Protein AF-A0A6V7JAG5-F1 (afdb_monomer_lite)

InterPro domains:
  IPR006034 Asparaginase/glutaminase-like [PIRSF001220] (3-41)
  IPR006034 Asparaginase/glutaminase-like [PS51732] (1-37)
  IPR006034 Asparaginase/glutaminase-like [PTHR11707] (1-95)
  IPR027473 L-asparaginase, C-terminal [G3DSA:3.40.50.40] (1-45)
  IPR036152 Asparaginase/glutaminase-like superfamily [SSF53774] (2-48)

Organism: NCBI:txid1563983

Sequence (98 aa):
VTIGYDMTPEAALTKLAYVLSKQNWDIQKKRNMMETNLRGELTTCERVNFQDRQLFLNWLGLSSELELDKLAHILYPAMLIEAVTEKDMEKIELLTSN

Foldseek 3Di:
DADQAQADPVRLVVQLVVLVVDPPDDPVRSNVSSVDDDPPRDDPPPPVPCPVPVVVCVVVVHPDPVVVVVVCVVCLVVQCVVCVVVVVPVSNCVSPVD

Structure (mmCIF, N/CA/C/O backbone):
data_AF-A0A6V7JAG5-F1
#
_entry.id   AF-A0A6V7JAG5-F1
#
loop_
_atom_site.group_PDB
_atom_site.id
_atom_site.type_symbol
_atom_site.label_atom_id
_atom_site.label_alt_id
_atom_site.label_comp_id
_atom_site.label_asym_id
_atom_site.label_entit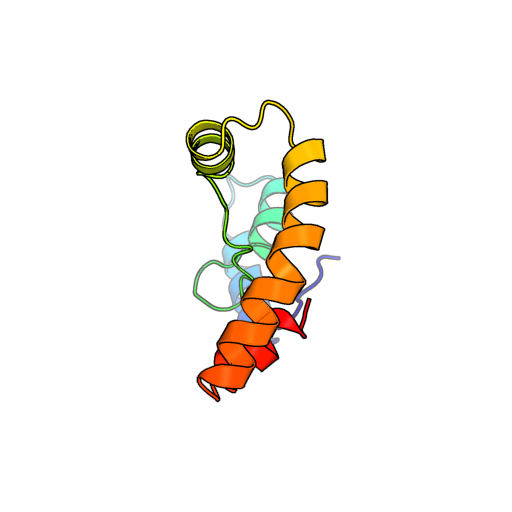y_id
_atom_site.label_seq_id
_atom_site.pdbx_PDB_ins_code
_atom_site.Cartn_x
_atom_site.Cartn_y
_atom_site.Cartn_z
_atom_site.occupancy
_atom_site.B_iso_or_equiv
_atom_site.auth_seq_id
_atom_site.auth_comp_id
_atom_site.auth_asym_id
_atom_site.auth_atom_id
_atom_site.pdbx_PDB_model_num
ATOM 1 N N . VAL A 1 1 ? -18.930 8.219 2.357 1.00 65.00 1 VAL A N 1
ATOM 2 C CA . VAL A 1 1 ? -18.672 7.4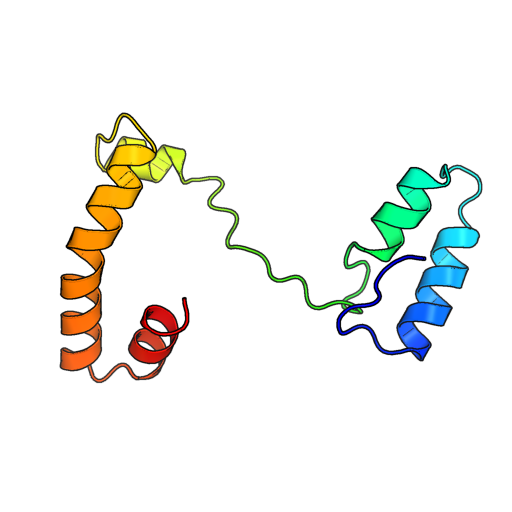26 1.137 1.00 65.00 1 VAL A CA 1
ATOM 3 C C . VAL A 1 1 ? -17.173 7.185 1.079 1.00 65.00 1 VAL A C 1
ATOM 5 O O . VAL A 1 1 ? -16.447 8.136 1.330 1.00 65.00 1 VAL A O 1
ATOM 8 N N . THR A 1 2 ? -16.731 5.944 0.879 1.00 77.62 2 THR A N 1
ATOM 9 C CA . THR A 1 2 ? -15.315 5.555 0.711 1.00 77.62 2 THR A CA 1
ATOM 10 C C . THR A 1 2 ? -15.095 5.154 -0.744 1.00 77.62 2 THR A C 1
ATOM 12 O O . THR A 1 2 ? -15.987 4.549 -1.339 1.00 77.62 2 THR A O 1
ATOM 15 N N . ILE A 1 3 ? -13.949 5.508 -1.323 1.00 79.50 3 ILE A N 1
ATOM 16 C CA . ILE A 1 3 ? -13.636 5.232 -2.732 1.00 79.50 3 ILE A CA 1
ATOM 17 C C . ILE A 1 3 ? -13.176 3.770 -2.858 1.00 79.50 3 ILE A C 1
ATOM 19 O O . ILE A 1 3 ? -12.362 3.314 -2.062 1.00 79.50 3 ILE A O 1
ATOM 23 N N . GLY A 1 4 ? -13.726 3.029 -3.826 1.00 78.75 4 GLY A N 1
ATOM 24 C CA . GLY A 1 4 ? -13.423 1.606 -4.048 1.00 78.75 4 GLY A CA 1
ATOM 25 C C . GLY A 1 4 ? -12.236 1.324 -4.977 1.00 78.75 4 GLY A C 1
ATOM 26 O O . GLY A 1 4 ? -11.808 0.182 -5.050 1.00 78.75 4 GLY A O 1
ATOM 27 N N . TYR A 1 5 ? -11.693 2.342 -5.655 1.00 83.81 5 TYR A N 1
ATOM 28 C CA . TYR A 1 5 ? -10.590 2.226 -6.624 1.00 83.81 5 TYR A CA 1
ATOM 29 C C . TYR A 1 5 ? -10.826 1.121 -7.670 1.00 83.81 5 TYR A C 1
ATOM 31 O O . TYR A 1 5 ? -11.826 1.176 -8.382 1.00 83.81 5 TYR A O 1
ATOM 39 N N . ASP A 1 6 ? -9.915 0.154 -7.772 1.00 89.56 6 ASP A N 1
ATOM 40 C CA . ASP A 1 6 ? -9.939 -0.987 -8.689 1.00 89.56 6 ASP A CA 1
ATOM 41 C C . ASP A 1 6 ? -10.584 -2.246 -8.078 1.00 89.56 6 ASP A C 1
ATOM 43 O O . ASP A 1 6 ? -10.586 -3.312 -8.694 1.00 89.56 6 ASP A O 1
ATOM 47 N N . MET A 1 7 ? -11.165 -2.133 -6.880 1.00 93.19 7 MET A N 1
ATOM 48 C CA . MET A 1 7 ? -11.858 -3.234 -6.218 1.00 93.19 7 MET A CA 1
ATOM 49 C C . MET A 1 7 ? -13.134 -3.611 -6.976 1.00 93.19 7 MET A C 1
ATOM 51 O O . MET A 1 7 ? -13.984 -2.765 -7.266 1.00 93.19 7 MET A O 1
ATOM 55 N N . THR A 1 8 ? -13.316 -4.906 -7.240 1.00 93.50 8 THR A N 1
ATOM 56 C CA . THR A 1 8 ? -14.563 -5.429 -7.816 1.00 93.50 8 THR A CA 1
ATOM 57 C C . THR A 1 8 ? -15.739 -5.229 -6.850 1.00 93.50 8 THR A C 1
ATOM 59 O O . THR A 1 8 ? -15.555 -5.263 -5.627 1.00 93.50 8 THR A O 1
ATOM 62 N N . PRO A 1 9 ? -16.972 -5.023 -7.348 1.00 93.12 9 PRO A N 1
ATOM 63 C CA . PRO A 1 9 ? -18.123 -4.755 -6.486 1.00 93.12 9 PRO A CA 1
ATOM 64 C C . PRO A 1 9 ? -18.439 -5.914 -5.525 1.00 93.12 9 PRO A C 1
ATOM 66 O O . PRO A 1 9 ? -18.829 -5.672 -4.381 1.00 93.12 9 PRO A O 1
ATOM 69 N N . GLU A 1 10 ? -18.222 -7.166 -5.934 1.00 95.06 10 GLU A N 1
ATOM 70 C CA . GLU A 1 10 ? -18.394 -8.355 -5.093 1.00 95.06 10 GLU A CA 1
ATOM 71 C C . GLU A 1 10 ? -17.372 -8.390 -3.951 1.00 95.06 10 GLU A C 1
ATOM 73 O O . GLU A 1 10 ? -17.717 -8.693 -2.799 1.00 95.06 10 GLU A O 1
ATOM 78 N N . ALA A 1 11 ? -16.117 -8.035 -4.245 1.00 94.62 11 ALA A N 1
ATOM 79 C CA . ALA A 1 11 ? -15.077 -7.924 -3.234 1.00 94.62 11 ALA A CA 1
ATOM 80 C C . ALA A 1 11 ? -15.346 -6.747 -2.287 1.00 94.62 11 ALA A C 1
ATOM 82 O O . ALA A 1 11 ? -15.206 -6.906 -1.075 1.00 94.62 11 ALA A O 1
ATOM 83 N N . ALA A 1 12 ? -15.834 -5.613 -2.799 1.00 94.00 12 ALA A N 1
ATOM 84 C CA . ALA A 1 12 ? -16.229 -4.461 -1.992 1.00 94.00 12 ALA A CA 1
ATOM 85 C C . ALA A 1 12 ? -17.366 -4.784 -1.026 1.00 94.00 12 ALA A C 1
ATOM 87 O O . ALA A 1 12 ? -17.284 -4.437 0.154 1.00 94.00 12 ALA A O 1
ATOM 88 N N . LEU A 1 13 ? -18.394 -5.497 -1.488 1.00 94.81 13 LEU A N 1
ATOM 89 C CA . LEU A 1 13 ? -19.498 -5.930 -0.639 1.00 94.81 13 LEU A CA 1
ATOM 90 C C . LEU A 1 13 ? -19.018 -6.883 0.463 1.00 94.81 13 LEU A C 1
ATOM 92 O O . LEU A 1 13 ? -19.340 -6.697 1.638 1.00 94.81 13 LEU A O 1
ATOM 96 N N . THR A 1 14 ? -18.210 -7.877 0.093 1.00 96.06 14 THR A N 1
ATOM 97 C CA . THR A 1 14 ? -17.667 -8.868 1.032 1.00 96.06 14 THR A CA 1
ATOM 98 C C . THR A 1 14 ? -16.756 -8.209 2.069 1.00 96.06 14 THR A C 1
ATOM 100 O O . THR A 1 14 ? -16.873 -8.461 3.271 1.00 96.06 14 THR A O 1
ATOM 103 N N . LYS A 1 15 ? -15.883 -7.302 1.622 1.00 95.62 15 LYS A N 1
ATOM 104 C CA . LYS A 1 15 ? -14.991 -6.523 2.481 1.00 95.62 15 LYS A CA 1
ATOM 105 C C . LYS A 1 15 ? -15.773 -5.614 3.420 1.00 95.62 15 LYS A C 1
ATOM 107 O O . LYS A 1 15 ? -15.468 -5.571 4.609 1.00 95.62 15 LYS A O 1
ATOM 112 N N . LEU A 1 16 ? -16.815 -4.947 2.929 1.00 94.88 16 LEU A N 1
ATOM 113 C CA . LEU A 1 16 ? -17.685 -4.110 3.749 1.00 94.88 16 LEU A CA 1
ATOM 114 C C . LEU A 1 16 ? -18.378 -4.934 4.839 1.00 94.88 16 LEU A C 1
ATOM 116 O O . LEU A 1 16 ? -18.360 -4.533 6.002 1.00 94.88 16 LEU A O 1
ATOM 120 N N . ALA A 1 17 ? -18.924 -6.104 4.495 1.00 96.44 17 ALA A N 1
ATOM 121 C CA . ALA A 1 17 ? -19.526 -7.013 5.468 1.00 96.44 17 ALA A CA 1
ATOM 122 C C . ALA A 1 17 ? -18.517 -7.424 6.557 1.00 96.44 17 ALA A C 1
ATOM 124 O O . ALA A 1 17 ? -18.829 -7.356 7.747 1.00 96.44 17 ALA A O 1
ATOM 125 N N . TYR A 1 18 ? -17.284 -7.761 6.166 1.00 96.50 18 TYR A N 1
ATOM 126 C CA . TYR A 1 18 ? -16.197 -8.087 7.093 1.00 96.50 18 TYR A CA 1
ATOM 127 C C . TYR A 1 18 ? -15.802 -6.910 8.001 1.00 96.50 18 TYR A C 1
ATOM 129 O O . TYR A 1 18 ? -15.666 -7.071 9.213 1.00 96.50 18 TYR A O 1
ATOM 137 N N . VAL A 1 19 ? -15.619 -5.713 7.439 1.00 96.19 19 VAL A N 1
ATOM 138 C CA . VAL A 1 19 ? -15.225 -4.510 8.187 1.00 96.19 19 VAL A CA 1
ATOM 139 C C . VAL A 1 19 ? -16.313 -4.107 9.186 1.00 96.19 19 VAL A C 1
ATOM 141 O O . VAL A 1 19 ? -16.014 -3.757 10.331 1.00 96.19 19 VAL A O 1
ATOM 144 N N . LEU A 1 20 ? -17.585 -4.184 8.787 1.00 96.06 20 LEU A N 1
ATOM 145 C CA . LEU A 1 20 ? -18.715 -3.870 9.660 1.00 96.06 20 LEU A CA 1
ATOM 146 C C . LEU A 1 20 ? -18.890 -4.897 10.782 1.00 96.06 20 LEU A C 1
ATOM 148 O O . LEU A 1 20 ? -19.305 -4.507 11.875 1.00 96.06 20 LEU A O 1
ATOM 152 N N . SER A 1 21 ? -18.507 -6.161 10.561 1.00 97.19 21 SER A N 1
ATOM 153 C CA . SER A 1 21 ? -18.587 -7.220 11.574 1.00 97.19 21 SER A CA 1
ATOM 154 C C . SER A 1 21 ? -17.641 -7.004 12.766 1.00 97.19 21 SER A C 1
ATOM 156 O O . SER A 1 21 ? -17.788 -7.663 13.797 1.00 97.19 21 SER A O 1
ATOM 158 N N . LYS A 1 22 ? -16.656 -6.100 12.657 1.00 96.94 22 LYS A N 1
ATOM 159 C CA . LYS A 1 22 ? -15.720 -5.773 13.743 1.00 96.94 22 LYS A CA 1
ATOM 160 C C . LYS A 1 22 ? -16.334 -4.745 14.690 1.00 96.94 22 LYS A C 1
ATOM 162 O O . LYS A 1 22 ? -16.388 -3.550 14.397 1.00 96.94 22 LYS A O 1
ATOM 167 N N . GLN A 1 23 ? -16.795 -5.222 15.844 1.00 95.06 23 GLN A N 1
ATOM 168 C CA . GLN A 1 23 ? -17.451 -4.389 16.861 1.00 95.06 23 GLN A CA 1
ATOM 169 C C . GLN A 1 23 ? -16.476 -3.479 17.619 1.00 95.06 23 GLN A C 1
ATOM 171 O O . GLN A 1 23 ? -16.857 -2.421 18.100 1.00 95.06 23 GLN A O 1
ATOM 176 N N . ASN A 1 24 ? -15.204 -3.866 17.688 1.00 96.44 24 ASN A N 1
ATOM 177 C CA . ASN A 1 24 ? -14.143 -3.125 18.367 1.00 96.44 24 ASN A CA 1
ATOM 178 C C . ASN A 1 24 ? -13.496 -2.028 17.504 1.00 96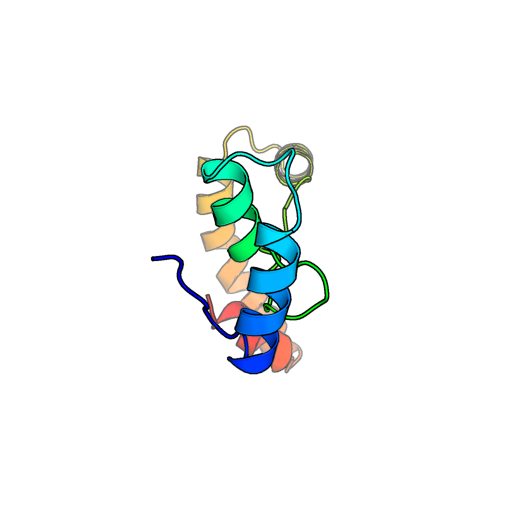.44 24 ASN A C 1
ATOM 180 O O . ASN A 1 24 ? -12.533 -1.407 17.944 1.00 96.44 24 ASN A O 1
ATOM 184 N N . TRP A 1 25 ? -13.957 -1.823 16.268 1.00 96.94 25 TRP A N 1
ATOM 185 C CA . TRP A 1 25 ? -13.426 -0.790 15.379 1.00 96.94 25 TRP A CA 1
ATOM 186 C C . TRP A 1 25 ? -14.343 0.426 15.365 1.00 96.94 25 TRP A C 1
ATOM 188 O O . TRP A 1 25 ? -15.552 0.303 15.152 1.00 96.94 25 TRP A O 1
ATOM 198 N N . ASP A 1 26 ? -13.751 1.603 15.533 1.00 95.81 26 ASP A N 1
ATOM 199 C CA . ASP A 1 26 ? -14.440 2.867 15.325 1.00 95.81 26 ASP A CA 1
ATOM 200 C C . ASP A 1 26 ? -14.705 3.111 13.828 1.00 95.81 26 ASP A C 1
ATOM 202 O O . ASP A 1 26 ? -14.202 2.418 12.935 1.00 95.81 26 ASP A O 1
ATOM 206 N N . ILE A 1 27 ? -15.542 4.105 13.531 1.00 94.00 27 ILE A N 1
ATOM 207 C CA . ILE A 1 27 ? -15.922 4.433 12.150 1.00 94.00 27 ILE A CA 1
ATOM 208 C C . ILE A 1 27 ? -14.692 4.832 11.328 1.00 94.00 27 ILE A C 1
ATOM 210 O O . ILE A 1 27 ? -14.616 4.505 10.143 1.00 94.00 27 ILE A O 1
ATOM 214 N N . GLN A 1 28 ? -13.723 5.508 11.946 1.00 94.25 28 GLN A N 1
ATOM 215 C CA . GLN A 1 28 ? -12.512 5.953 11.271 1.00 94.25 28 GLN A CA 1
ATOM 216 C C . GLN A 1 28 ? -11.618 4.770 10.895 1.00 94.25 28 GLN A C 1
ATOM 218 O O . GLN A 1 28 ? -11.223 4.654 9.736 1.00 94.25 28 GLN A O 1
ATOM 223 N N . LYS A 1 29 ? -11.400 3.816 11.808 1.00 95.06 29 LYS A N 1
ATOM 224 C CA . LYS A 1 29 ? -10.710 2.565 11.491 1.00 95.06 29 LYS A CA 1
ATOM 225 C C . LYS A 1 29 ? -11.461 1.777 10.432 1.00 95.06 29 LYS A C 1
ATOM 227 O O . LYS A 1 29 ? -10.823 1.285 9.513 1.00 95.06 29 LYS A O 1
ATOM 232 N N . LYS A 1 30 ? -12.791 1.683 10.502 1.00 95.50 30 LYS A N 1
ATOM 233 C CA . LYS A 1 30 ? -13.589 0.987 9.478 1.00 95.50 30 LYS A CA 1
ATOM 234 C C . LYS A 1 30 ? -13.399 1.597 8.087 1.00 95.50 30 LYS A C 1
ATOM 236 O O . LYS A 1 30 ? -13.205 0.855 7.130 1.00 95.50 30 LYS A O 1
ATOM 241 N N . ARG A 1 31 ? -13.385 2.928 7.971 1.00 93.44 31 ARG A N 1
ATOM 242 C CA . ARG A 1 31 ? -13.093 3.613 6.699 1.00 93.44 31 ARG A CA 1
ATOM 243 C C . ARG A 1 31 ? -11.678 3.320 6.207 1.00 93.44 31 ARG A C 1
ATOM 245 O O . ARG A 1 31 ? -11.533 2.865 5.081 1.00 93.44 31 ARG A O 1
ATOM 252 N N . ASN A 1 32 ? -10.676 3.450 7.075 1.00 92.75 32 ASN A N 1
ATOM 253 C CA . ASN A 1 32 ? -9.290 3.143 6.714 1.00 92.75 32 ASN A CA 1
ATOM 254 C C . ASN A 1 32 ? -9.141 1.688 6.246 1.00 92.75 32 ASN A C 1
ATOM 256 O O . ASN A 1 32 ? -8.476 1.419 5.255 1.00 92.75 32 ASN A O 1
ATOM 260 N N . MET A 1 33 ? -9.803 0.741 6.917 1.00 93.31 33 MET A N 1
ATOM 261 C CA . MET A 1 33 ? -9.743 -0.674 6.544 1.00 93.31 33 MET A CA 1
ATOM 262 C C . MET A 1 33 ? -10.418 -0.962 5.196 1.00 93.31 33 MET A C 1
ATOM 264 O O . MET A 1 33 ? -10.014 -1.904 4.520 1.00 93.31 33 MET A O 1
ATOM 268 N N . MET A 1 34 ? -11.411 -0.164 4.782 1.00 94.06 34 MET A N 1
ATOM 269 C CA . MET A 1 34 ? -11.994 -0.249 3.435 1.00 94.06 34 MET A CA 1
ATOM 270 C C . MET A 1 34 ? -11.027 0.221 2.342 1.00 94.06 34 MET A C 1
ATOM 272 O O . MET A 1 34 ? -11.072 -0.323 1.242 1.00 94.06 34 MET A O 1
ATOM 276 N N . GLU A 1 35 ? -10.130 1.157 2.650 1.00 90.44 35 GLU A N 1
ATOM 277 C CA . GLU A 1 35 ? -9.148 1.723 1.711 1.00 90.44 35 GLU A CA 1
ATOM 278 C C . GLU A 1 35 ? -7.829 0.930 1.655 1.00 90.44 35 GLU A C 1
ATOM 280 O O . GLU A 1 35 ? -7.082 1.035 0.690 1.00 90.44 35 GLU A O 1
ATOM 285 N N . THR A 1 36 ? -7.532 0.098 2.658 1.00 90.00 36 THR A N 1
ATOM 286 C CA . THR A 1 36 ? -6.323 -0.744 2.675 1.00 90.00 36 THR A CA 1
ATOM 287 C C . THR A 1 36 ? -6.562 -2.101 2.039 1.00 90.00 36 THR A C 1
ATOM 289 O O . THR A 1 36 ? -7.546 -2.748 2.384 1.00 90.00 36 THR A O 1
ATOM 292 N N . ASN A 1 37 ? -5.639 -2.586 1.215 1.00 90.06 37 ASN A N 1
ATOM 293 C CA . ASN A 1 37 ? -5.663 -3.961 0.719 1.00 90.06 37 ASN A CA 1
ATOM 294 C C . ASN A 1 37 ? -5.584 -4.981 1.880 1.00 90.06 37 ASN A C 1
ATOM 296 O O . ASN A 1 37 ? -4.652 -4.931 2.683 1.00 90.06 37 ASN A O 1
ATOM 300 N N . LEU A 1 38 ? -6.560 -5.891 1.996 1.00 90.56 38 LEU A N 1
ATOM 301 C CA . LEU A 1 38 ? -6.600 -6.914 3.051 1.00 90.56 38 LEU A CA 1
ATOM 302 C C . LEU A 1 38 ? -6.260 -8.317 2.541 1.00 90.56 38 LEU A C 1
ATOM 304 O O . LEU A 1 38 ? -5.706 -9.120 3.298 1.00 90.56 38 LEU A O 1
ATOM 308 N N . ARG A 1 39 ? -6.652 -8.655 1.313 1.00 92.06 39 ARG A N 1
ATOM 309 C CA . ARG A 1 39 ? -6.616 -10.009 0.735 1.00 92.06 39 ARG A CA 1
ATOM 310 C C . ARG A 1 39 ? -6.359 -10.009 -0.778 1.00 92.06 39 ARG A C 1
ATOM 312 O O . ARG A 1 39 ? -6.654 -10.999 -1.437 1.00 92.06 39 ARG A O 1
ATOM 319 N N . GLY A 1 40 ? -5.792 -8.934 -1.313 1.00 89.75 40 GLY A N 1
ATOM 320 C CA . GLY A 1 40 ? -5.545 -8.759 -2.744 1.00 89.75 40 GLY A CA 1
ATOM 321 C C . GLY A 1 40 ? -6.732 -8.165 -3.501 1.00 89.75 40 GLY A C 1
ATOM 322 O O . GLY A 1 40 ? -6.732 -8.189 -4.723 1.00 89.75 40 GLY A O 1
ATOM 323 N N . GLU A 1 41 ? -7.749 -7.651 -2.803 1.00 92.38 41 GLU A N 1
ATOM 324 C CA . GLU A 1 41 ? -8.933 -7.065 -3.441 1.00 92.38 41 GLU A CA 1
ATOM 325 C C . GLU A 1 41 ? -8.722 -5.645 -3.978 1.00 92.38 41 GLU A C 1
ATOM 327 O O . GLU A 1 41 ? -9.570 -5.133 -4.699 1.00 92.38 41 GLU A O 1
ATOM 332 N N . LEU A 1 42 ? -7.619 -5.010 -3.594 1.00 89.19 42 LEU A N 1
ATOM 333 C CA . LEU A 1 42 ? -7.168 -3.719 -4.101 1.00 89.19 42 LEU A CA 1
ATOM 334 C C . LEU A 1 42 ? -5.746 -3.883 -4.607 1.00 89.19 42 LEU A C 1
ATOM 336 O O . LEU A 1 42 ? -4.923 -4.490 -3.913 1.00 89.19 42 LEU A O 1
ATOM 340 N N . THR A 1 43 ? -5.419 -3.273 -5.741 1.00 86.38 43 THR A N 1
ATOM 341 C CA . THR A 1 43 ? -4.019 -3.134 -6.135 1.00 86.38 43 THR A CA 1
ATOM 342 C C . THR A 1 43 ? -3.374 -2.092 -5.234 1.00 86.38 43 THR A C 1
ATOM 344 O O . THR A 1 43 ? -3.575 -0.885 -5.370 1.00 86.38 43 THR A 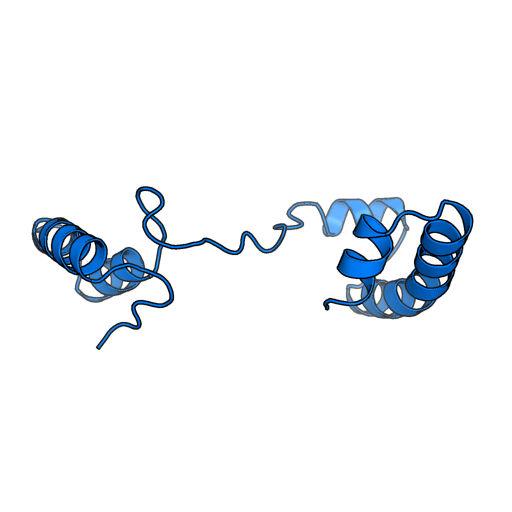O 1
ATOM 347 N N . THR A 1 44 ? -2.576 -2.547 -4.273 1.00 69.75 44 THR A N 1
ATOM 348 C CA . THR A 1 44 ? -1.632 -1.665 -3.595 1.00 69.75 44 THR A CA 1
ATOM 349 C C . THR A 1 44 ? -0.549 -1.315 -4.600 1.00 69.75 44 THR A C 1
ATOM 351 O O . THR A 1 44 ? 0.310 -2.142 -4.895 1.00 69.75 44 THR A O 1
ATOM 354 N N . CYS A 1 45 ? -0.555 -0.076 -5.096 1.00 54.94 45 CYS A N 1
ATOM 355 C CA . CYS A 1 45 ? 0.687 0.545 -5.525 1.00 54.94 45 CYS A CA 1
ATOM 356 C C . CYS A 1 45 ? 1.547 0.612 -4.265 1.00 54.94 45 CYS A C 1
ATOM 358 O O . CYS A 1 45 ? 1.468 1.577 -3.500 1.00 54.94 45 CYS A O 1
ATOM 360 N N . GLU A 1 46 ? 2.321 -0.435 -3.990 1.00 52.25 46 GLU A N 1
ATOM 361 C CA . GLU A 1 46 ? 3.511 -0.271 -3.182 1.00 52.25 46 GLU A CA 1
ATOM 362 C C . GLU A 1 46 ? 4.335 0.767 -3.936 1.00 52.25 46 GLU A C 1
ATOM 364 O O . GLU A 1 46 ? 5.098 0.462 -4.848 1.00 52.25 46 GLU A O 1
ATOM 369 N N . ARG A 1 47 ? 4.139 2.048 -3.591 1.00 44.91 47 ARG A N 1
ATOM 370 C CA . ARG A 1 47 ? 5.211 3.021 -3.724 1.00 44.91 47 ARG A CA 1
ATOM 371 C C . ARG A 1 47 ? 6.360 2.302 -3.067 1.00 44.91 47 ARG A C 1
ATOM 373 O O . ARG A 1 47 ? 6.223 2.016 -1.877 1.00 44.91 47 ARG A O 1
ATOM 380 N N . VAL A 1 48 ? 7.386 1.939 -3.839 1.00 43.47 48 VAL A N 1
ATOM 381 C CA . VAL A 1 48 ? 8.630 1.385 -3.313 1.00 43.47 48 VAL A CA 1
ATOM 382 C C . VAL A 1 48 ? 8.933 2.231 -2.097 1.00 43.47 48 VAL A C 1
ATOM 384 O O . VAL A 1 48 ? 9.222 3.429 -2.207 1.00 43.47 48 VAL A O 1
ATOM 387 N N . ASN A 1 49 ? 8.665 1.667 -0.925 1.00 46.28 49 ASN A N 1
ATOM 388 C CA . ASN A 1 49 ? 8.796 2.411 0.296 1.00 46.28 49 ASN A CA 1
ATOM 389 C C . ASN A 1 49 ? 10.296 2.347 0.462 1.00 46.28 49 ASN A C 1
ATOM 391 O O . ASN A 1 49 ? 10.817 1.340 0.930 1.00 46.28 49 ASN A O 1
ATOM 395 N N . PHE A 1 50 ? 10.993 3.351 -0.076 1.00 51.19 50 PHE A N 1
ATOM 396 C CA . PHE A 1 50 ? 12.406 3.573 0.158 1.00 51.19 50 PHE A CA 1
ATOM 397 C C . PHE A 1 50 ? 12.546 3.853 1.660 1.00 51.19 50 PHE A C 1
ATOM 399 O O . PHE A 1 50 ? 12.793 4.979 2.083 1.00 51.19 50 PHE A O 1
ATOM 406 N N . GLN A 1 51 ? 12.337 2.831 2.487 1.00 52.16 51 GLN A N 1
ATOM 407 C CA . GLN A 1 51 ? 12.671 2.814 3.903 1.00 52.16 51 GLN A CA 1
ATOM 408 C C . GLN A 1 51 ? 14.186 3.021 4.065 1.00 52.16 51 GLN A C 1
ATOM 410 O O . GLN A 1 51 ? 14.629 3.515 5.093 1.00 52.16 51 GLN A O 1
ATOM 415 N N . ASP A 1 52 ? 14.937 2.837 2.975 1.00 54.50 52 ASP A N 1
ATOM 416 C CA . ASP A 1 52 ? 16.369 3.069 2.863 1.00 54.50 52 ASP A CA 1
ATOM 417 C C . ASP A 1 52 ? 16.742 4.362 2.112 1.00 54.50 52 ASP A C 1
ATOM 419 O O . ASP A 1 52 ? 17.895 4.529 1.715 1.00 54.50 52 ASP A O 1
ATOM 423 N N . ARG A 1 53 ? 15.820 5.323 1.913 1.00 59.38 53 ARG A N 1
ATOM 424 C CA . ARG A 1 53 ? 16.174 6.62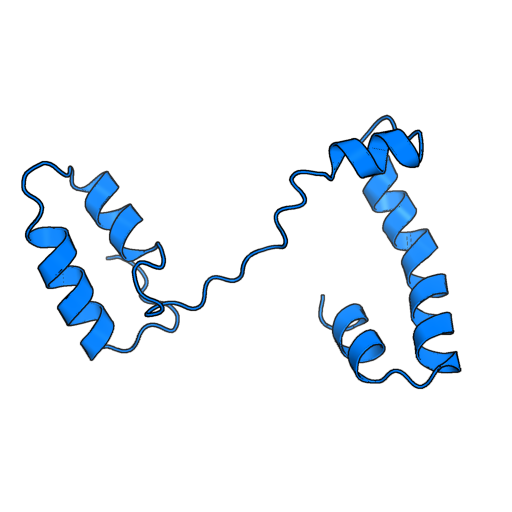8 1.301 1.00 59.38 53 ARG A CA 1
ATOM 425 C C . ARG A 1 53 ? 17.310 7.315 2.073 1.00 59.38 53 ARG A C 1
ATOM 427 O O . ARG A 1 53 ? 18.211 7.874 1.462 1.00 59.38 53 ARG A O 1
ATOM 434 N N . GLN A 1 54 ? 17.317 7.194 3.404 1.00 61.62 54 GLN A N 1
ATOM 435 C CA . GLN A 1 54 ? 18.417 7.655 4.261 1.00 61.62 54 GLN A CA 1
ATOM 436 C C . GLN A 1 54 ? 19.732 6.895 4.035 1.00 61.62 54 GLN A C 1
ATOM 438 O O . GLN A 1 54 ? 20.792 7.509 4.105 1.00 61.62 54 GLN A O 1
ATOM 443 N N . LEU A 1 55 ? 19.695 5.591 3.743 1.00 64.81 55 LEU A N 1
ATOM 444 C CA . LEU A 1 55 ? 20.910 4.832 3.425 1.00 64.81 55 LEU A CA 1
ATOM 445 C C . LEU A 1 55 ? 21.503 5.278 2.087 1.00 64.81 55 LEU A C 1
ATOM 447 O O . LEU A 1 55 ? 22.713 5.444 1.996 1.00 64.81 55 LEU A O 1
ATOM 451 N N . PHE A 1 56 ? 20.662 5.551 1.086 1.00 63.59 56 PHE A N 1
ATOM 452 C CA . PHE A 1 56 ? 21.106 6.126 -0.186 1.00 63.59 56 PHE A CA 1
ATOM 453 C C . PHE A 1 56 ? 21.700 7.524 -0.017 1.00 63.59 56 PHE A C 1
ATOM 455 O O . PHE A 1 56 ? 22.771 7.790 -0.558 1.00 63.59 56 PHE A O 1
ATOM 462 N N . LEU A 1 57 ? 21.051 8.392 0.766 1.00 65.88 57 LEU A N 1
ATOM 463 C CA . LEU A 1 57 ? 21.598 9.707 1.110 1.00 65.88 57 LEU A CA 1
ATOM 464 C C . LEU A 1 57 ? 22.970 9.562 1.787 1.00 65.88 57 LEU A C 1
ATOM 466 O O . LEU A 1 57 ? 23.928 10.192 1.357 1.00 65.88 57 LEU A O 1
ATOM 470 N N . ASN A 1 58 ? 23.108 8.650 2.753 1.00 70.25 58 ASN A N 1
ATOM 471 C CA . ASN A 1 58 ? 24.378 8.400 3.438 1.00 70.25 58 ASN A CA 1
ATOM 472 C C . ASN A 1 58 ? 25.464 7.810 2.517 1.00 70.25 58 ASN A C 1
ATOM 474 O O . ASN A 1 58 ? 26.610 8.246 2.587 1.00 70.25 58 ASN A O 1
ATOM 478 N N . TRP A 1 59 ? 25.137 6.849 1.644 1.00 73.75 59 TRP A N 1
ATOM 479 C CA . TRP A 1 59 ? 26.089 6.271 0.681 1.00 73.75 59 TRP A CA 1
ATOM 480 C C . TRP A 1 59 ? 26.578 7.282 -0.350 1.00 73.75 59 TRP A C 1
ATOM 482 O O . TRP A 1 59 ? 27.732 7.226 -0.769 1.00 73.75 59 TRP A O 1
ATOM 492 N N . LEU A 1 60 ? 25.709 8.207 -0.746 1.00 71.75 60 LEU A N 1
ATOM 493 C CA . LEU A 1 60 ? 26.019 9.260 -1.706 1.00 71.75 60 LEU A CA 1
ATOM 494 C C . LEU A 1 60 ? 26.570 10.528 -1.028 1.00 71.75 60 LEU A C 1
ATOM 496 O O . LEU A 1 60 ? 26.922 11.479 -1.721 1.00 71.75 60 LEU A O 1
ATOM 500 N N . GLY A 1 61 ? 26.658 10.549 0.308 1.00 74.62 61 GLY A N 1
ATOM 501 C CA . GLY A 1 61 ? 27.115 11.702 1.090 1.00 74.62 61 GLY A CA 1
ATOM 502 C C . GLY A 1 61 ? 26.176 12.912 1.034 1.00 74.62 61 GLY A C 1
ATOM 503 O O . GLY A 1 61 ? 26.607 14.036 1.280 1.00 74.62 61 GLY A O 1
ATOM 504 N N . LEU A 1 62 ? 24.909 12.698 0.689 1.00 76.25 62 LEU A N 1
ATOM 505 C CA . LEU A 1 62 ? 23.893 13.733 0.556 1.00 76.25 62 LEU A CA 1
ATOM 506 C C . LEU A 1 62 ? 23.295 14.050 1.926 1.00 76.25 62 LEU A C 1
ATOM 508 O O . LEU A 1 62 ? 22.896 13.161 2.677 1.00 76.25 62 LEU A O 1
ATOM 512 N N . SER A 1 63 ? 23.216 15.335 2.248 1.00 69.06 63 SER A N 1
ATOM 513 C CA . SER A 1 63 ? 22.755 15.828 3.550 1.00 69.06 63 SER A CA 1
ATOM 514 C C . SER A 1 63 ? 21.283 16.252 3.536 1.00 69.06 63 SER A C 1
ATOM 516 O O . SER A 1 63 ? 20.712 16.528 4.591 1.00 69.06 63 SER A O 1
ATOM 518 N N . SER A 1 64 ? 20.652 16.330 2.357 1.00 69.88 64 SER A N 1
ATOM 519 C CA . SER A 1 64 ? 19.277 16.817 2.201 1.00 69.88 64 SER A CA 1
ATOM 520 C C . SER A 1 64 ? 18.507 16.100 1.090 1.00 69.88 64 SER A C 1
ATOM 522 O O . SER A 1 64 ? 19.053 15.786 0.036 1.00 69.88 64 SER A O 1
ATOM 524 N N . GLU A 1 65 ? 17.195 15.928 1.280 1.00 64.88 65 GLU A N 1
ATOM 525 C CA . GLU A 1 65 ? 16.277 15.421 0.247 1.00 64.88 65 GLU A CA 1
ATOM 526 C C . GLU A 1 65 ? 16.249 16.310 -1.009 1.00 64.88 65 GLU A C 1
ATOM 528 O O . GLU A 1 65 ? 16.064 15.812 -2.116 1.00 64.88 65 GLU A O 1
ATOM 533 N N . LEU A 1 66 ? 16.530 17.610 -0.866 1.00 70.38 66 LEU A N 1
ATOM 534 C CA . LEU A 1 66 ? 16.661 18.535 -1.998 1.00 70.38 66 LEU A CA 1
ATOM 535 C C . LEU A 1 66 ? 17.865 18.211 -2.892 1.00 70.38 66 LEU A C 1
ATOM 537 O O . LEU A 1 66 ? 17.876 18.561 -4.072 1.00 70.38 66 LEU A O 1
ATOM 541 N N . GLU A 1 67 ? 18.905 17.585 -2.341 1.00 70.38 67 GLU A N 1
ATOM 542 C CA . GLU A 1 67 ? 20.074 17.165 -3.115 1.00 70.38 67 GLU A CA 1
ATOM 543 C C . GLU A 1 67 ? 19.788 15.883 -3.894 1.00 70.38 67 GLU A C 1
ATOM 545 O O . GLU A 1 67 ? 20.284 15.729 -5.008 1.00 70.38 67 GLU A O 1
ATOM 550 N N . LEU A 1 68 ? 18.933 15.009 -3.354 1.00 71.56 68 LEU A N 1
ATOM 551 C CA . LEU A 1 68 ? 18.483 13.802 -4.042 1.00 71.56 68 LEU A CA 1
ATOM 552 C C . LEU A 1 68 ? 17.677 14.141 -5.300 1.00 71.56 68 LEU A C 1
ATOM 554 O O . LEU A 1 68 ? 17.907 13.539 -6.343 1.00 71.56 68 LEU A O 1
ATOM 558 N N . ASP A 1 69 ? 16.792 15.136 -5.225 1.00 74.06 69 ASP A N 1
ATOM 559 C CA . ASP A 1 69 ? 15.989 15.587 -6.371 1.00 74.06 69 ASP A CA 1
ATOM 560 C C . ASP A 1 69 ? 16.872 16.185 -7.478 1.00 74.06 69 ASP A C 1
ATOM 562 O O . ASP A 1 69 ? 16.748 15.854 -8.659 1.00 74.06 69 ASP A O 1
ATOM 566 N N . LYS A 1 70 ? 17.859 17.007 -7.098 1.00 78.00 70 LYS A N 1
ATOM 567 C CA . LYS A 1 70 ? 18.859 17.531 -8.043 1.00 78.00 70 LYS A CA 1
ATOM 568 C C . LYS A 1 70 ? 19.687 16.413 -8.672 1.00 78.00 70 LYS A C 1
ATOM 570 O O . LYS A 1 70 ? 19.986 16.475 -9.863 1.00 78.00 70 LYS A O 1
ATOM 575 N N . LEU A 1 71 ? 20.055 15.402 -7.887 1.00 78.44 71 LEU A N 1
ATOM 576 C CA . LEU A 1 71 ? 20.806 14.250 -8.368 1.00 78.44 71 LEU A CA 1
ATOM 577 C C . LEU A 1 71 ? 19.970 13.386 -9.319 1.00 78.44 71 LEU A C 1
ATOM 579 O O . LEU A 1 71 ? 20.495 12.937 -10.335 1.00 78.44 71 LEU A O 1
ATOM 583 N N . ALA A 1 72 ? 18.679 13.196 -9.045 1.00 77.00 72 ALA A N 1
ATOM 584 C CA . ALA A 1 72 ? 17.778 12.439 -9.908 1.00 77.00 72 ALA A CA 1
ATOM 585 C C . ALA A 1 72 ? 17.749 13.019 -11.332 1.00 77.00 72 ALA A C 1
ATOM 587 O O . ALA A 1 72 ? 17.877 12.275 -12.304 1.00 77.00 72 ALA A O 1
ATOM 588 N N . HIS A 1 73 ? 17.709 14.348 -11.466 1.00 80.69 73 HIS A N 1
ATOM 589 C CA . HIS A 1 73 ? 17.784 15.023 -12.767 1.00 80.69 73 HIS A CA 1
ATOM 590 C C . HIS A 1 73 ? 19.116 14.822 -13.508 1.00 80.69 73 HIS A C 1
ATOM 592 O O . HIS A 1 73 ? 19.141 14.876 -14.736 1.00 80.69 73 HIS A O 1
ATOM 598 N N . ILE A 1 74 ? 20.216 14.588 -12.788 1.00 83.88 74 ILE A N 1
ATOM 599 C CA . ILE A 1 74 ? 21.542 14.329 -13.374 1.00 83.88 74 ILE A CA 1
ATOM 600 C C . ILE A 1 74 ? 21.687 12.855 -13.771 1.00 83.88 74 ILE A C 1
ATOM 602 O O . ILE A 1 74 ? 22.265 12.547 -14.812 1.00 83.88 74 ILE A O 1
ATOM 606 N N . LEU A 1 75 ? 21.163 11.940 -12.952 1.00 82.44 75 LEU A N 1
ATOM 607 C CA . LEU A 1 75 ? 21.257 10.499 -13.181 1.00 82.44 75 LEU A CA 1
ATOM 608 C C . LEU A 1 75 ? 20.281 10.008 -14.249 1.00 82.44 75 LEU A C 1
ATOM 610 O O . LEU A 1 75 ? 20.604 9.067 -14.971 1.00 82.44 75 LEU A O 1
ATOM 614 N N . TYR A 1 76 ? 19.123 10.655 -14.391 1.00 85.12 76 TYR A N 1
ATOM 615 C CA . TYR A 1 76 ? 18.102 10.255 -15.356 1.00 85.12 76 TYR A CA 1
ATOM 616 C C . TYR A 1 76 ? 18.631 10.166 -16.802 1.00 85.12 76 TYR A C 1
ATOM 618 O O . TYR A 1 76 ? 18.483 9.104 -17.409 1.00 85.12 76 TYR A O 1
ATOM 626 N N . PRO A 1 77 ? 19.325 11.186 -17.358 1.00 90.50 77 PRO A N 1
ATOM 627 C CA . PRO A 1 77 ? 19.937 11.080 -18.681 1.00 90.50 77 PRO A CA 1
ATOM 628 C C . PRO A 1 77 ? 20.916 9.908 -18.805 1.00 90.50 77 PRO A C 1
ATOM 630 O O . PRO A 1 77 ? 20.896 9.209 -19.814 1.00 90.50 77 PRO A O 1
ATOM 633 N N . ALA A 1 78 ? 21.750 9.665 -17.788 1.00 88.31 78 ALA A N 1
ATOM 634 C CA . ALA A 1 78 ? 22.731 8.581 -17.811 1.00 88.31 78 ALA A CA 1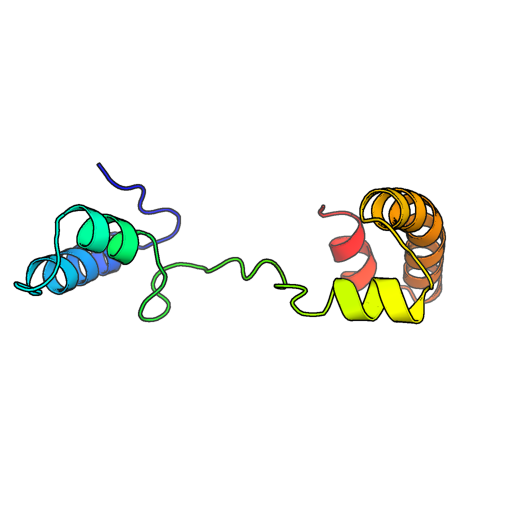
ATOM 635 C C . ALA A 1 78 ? 22.054 7.201 -17.819 1.00 88.31 78 ALA A C 1
ATOM 637 O O . ALA A 1 78 ? 22.392 6.348 -18.635 1.00 88.31 78 ALA A O 1
ATOM 638 N N . MET A 1 79 ? 21.047 7.005 -16.965 1.00 87.19 79 MET A N 1
ATOM 639 C CA . MET A 1 79 ? 20.285 5.756 -16.890 1.00 87.19 79 MET A CA 1
ATOM 640 C C . MET A 1 79 ? 19.465 5.489 -18.154 1.00 87.19 79 MET A C 1
ATOM 642 O O . MET A 1 79 ? 19.353 4.339 -18.576 1.00 87.19 79 MET A O 1
ATOM 646 N N . LEU A 1 80 ? 18.908 6.540 -18.761 1.00 89.88 80 LEU A N 1
ATOM 647 C CA . LEU A 1 80 ? 18.167 6.442 -20.014 1.00 89.88 80 LEU A CA 1
ATOM 648 C C . LEU A 1 80 ? 19.094 6.059 -21.173 1.00 89.88 80 LEU A C 1
ATOM 650 O O . LEU A 1 80 ? 18.750 5.181 -21.958 1.00 89.88 80 LEU A O 1
ATOM 654 N N . ILE A 1 81 ? 20.277 6.678 -21.263 1.00 90.06 81 ILE A N 1
ATOM 655 C CA . ILE A 1 81 ? 21.277 6.342 -22.287 1.00 90.06 81 ILE A CA 1
ATOM 656 C C . ILE A 1 81 ? 21.700 4.876 -22.158 1.00 90.06 81 ILE A C 1
ATOM 658 O O . ILE A 1 81 ? 21.695 4.171 -23.161 1.00 90.06 81 ILE A O 1
ATOM 662 N N . GLU A 1 82 ? 21.990 4.405 -20.943 1.00 94.00 82 GLU A N 1
ATOM 663 C CA . GLU A 1 82 ? 22.343 3.003 -20.678 1.00 94.00 82 GLU A CA 1
ATOM 664 C C . GLU A 1 82 ? 21.230 2.032 -21.112 1.00 94.00 82 GLU A C 1
ATOM 666 O O . GLU A 1 82 ? 21.475 1.033 -21.789 1.00 94.00 82 GLU A O 1
ATOM 671 N N . ALA A 1 83 ? 19.978 2.333 -20.755 1.00 91.56 83 ALA A N 1
ATOM 672 C CA . ALA A 1 83 ? 18.835 1.504 -21.131 1.00 91.56 83 ALA A CA 1
ATOM 673 C C . ALA A 1 83 ? 18.661 1.436 -22.660 1.00 91.56 83 ALA A C 1
ATOM 675 O O . ALA A 1 83 ? 18.371 0.376 -23.216 1.00 91.56 83 ALA A O 1
ATOM 676 N N . VAL A 1 84 ? 18.911 2.551 -23.353 1.00 93.19 84 VAL A N 1
ATOM 677 C CA . VAL A 1 84 ? 18.900 2.618 -24.819 1.00 93.19 84 VAL A CA 1
ATOM 678 C C . VAL A 1 84 ? 20.059 1.828 -25.433 1.00 93.19 84 VAL A C 1
ATOM 680 O O . VAL A 1 84 ? 19.840 1.127 -26.423 1.00 93.19 84 VAL A O 1
ATOM 683 N N . THR A 1 85 ? 21.272 1.894 -24.871 1.00 95.25 85 THR A N 1
ATOM 684 C CA . THR A 1 85 ? 22.428 1.139 -25.390 1.00 95.25 85 THR A CA 1
ATOM 685 C C . THR A 1 85 ? 22.245 -0.367 -25.249 1.00 95.25 85 THR A C 1
ATOM 687 O O . THR A 1 85 ? 22.551 -1.102 -26.187 1.00 95.25 85 THR A O 1
ATOM 690 N N . GLU A 1 86 ? 21.677 -0.814 -24.129 1.00 94.88 86 GLU A N 1
ATOM 691 C CA . GLU A 1 86 ? 21.384 -2.228 -23.858 1.00 94.88 86 GLU A CA 1
ATOM 692 C C . GLU A 1 86 ? 20.102 -2.724 -24.556 1.00 94.88 86 GLU A C 1
ATOM 694 O O . GLU A 1 86 ? 19.808 -3.918 -24.544 1.00 94.88 86 GLU A O 1
ATOM 699 N N . LYS A 1 87 ? 19.347 -1.826 -25.211 1.00 91.56 87 LYS A N 1
ATOM 700 C CA . LYS A 1 87 ? 18.028 -2.100 -25.819 1.00 91.56 87 LYS A CA 1
ATOM 701 C C . LYS A 1 87 ? 17.021 -2.697 -24.829 1.00 91.56 87 LYS A C 1
ATOM 703 O O . LYS A 1 87 ? 16.159 -3.493 -25.206 1.00 91.56 87 LYS A O 1
ATOM 708 N N . ASP A 1 88 ? 17.125 -2.295 -23.570 1.00 93.69 88 ASP A N 1
ATOM 709 C CA . ASP A 1 88 ? 16.248 -2.737 -22.497 1.00 93.69 88 ASP A CA 1
ATOM 710 C C . ASP A 1 88 ? 14.943 -1.930 -22.536 1.00 93.69 88 ASP A C 1
ATOM 712 O O . ASP A 1 88 ? 14.824 -0.842 -21.966 1.00 93.69 88 ASP A O 1
ATOM 716 N N . MET A 1 89 ? 13.965 -2.454 -23.279 1.00 91.50 89 MET A N 1
ATOM 717 C CA . MET A 1 89 ? 12.674 -1.795 -23.493 1.00 91.50 89 MET A CA 1
ATOM 718 C C . MET A 1 89 ? 11.862 -1.671 -22.200 1.00 91.50 89 MET A C 1
ATOM 720 O O . MET A 1 89 ? 11.157 -0.679 -22.033 1.00 91.50 89 MET A O 1
ATOM 724 N N . GLU A 1 90 ? 12.000 -2.625 -21.275 1.00 89.94 90 GLU A N 1
ATOM 725 C CA . GLU A 1 90 ? 11.313 -2.593 -19.979 1.00 89.94 90 GLU A CA 1
ATOM 726 C C . GLU A 1 90 ? 11.857 -1.452 -19.113 1.00 89.94 90 GLU A C 1
ATOM 728 O O . GLU A 1 90 ? 11.098 -0.682 -18.520 1.00 89.94 90 GLU A O 1
ATOM 733 N N . LYS A 1 91 ? 13.183 -1.281 -19.089 1.00 86.31 91 LYS A N 1
ATOM 734 C CA . LYS A 1 91 ? 13.838 -0.200 -18.343 1.00 86.31 91 LYS A CA 1
ATOM 735 C C . LYS A 1 91 ? 13.556 1.178 -18.940 1.00 86.31 91 LYS A C 1
ATOM 737 O O . LYS A 1 91 ? 13.412 2.140 -18.188 1.00 86.31 91 LYS A O 1
ATOM 742 N N . ILE A 1 92 ? 13.445 1.286 -20.266 1.00 88.56 92 ILE A N 1
ATOM 743 C CA . ILE A 1 92 ? 13.030 2.530 -20.934 1.00 88.56 92 ILE A CA 1
ATOM 744 C C . ILE A 1 92 ? 11.590 2.879 -20.555 1.00 88.56 92 ILE A C 1
ATOM 746 O O . ILE A 1 92 ? 11.337 4.010 -20.142 1.00 88.56 92 ILE A O 1
ATOM 750 N N . GLU A 1 93 ? 10.667 1.918 -20.646 1.00 90.44 93 GLU A N 1
ATOM 751 C CA . GLU A 1 93 ? 9.260 2.127 -20.300 1.00 90.44 93 GLU A CA 1
ATOM 752 C C . GLU A 1 93 ? 9.130 2.608 -18.849 1.00 90.44 93 GLU A C 1
ATOM 754 O O . GLU A 1 93 ? 8.557 3.671 -18.618 1.00 90.44 93 GLU A O 1
ATOM 759 N N . LEU A 1 94 ? 9.804 1.933 -17.910 1.00 87.94 94 LEU A N 1
ATOM 760 C CA . LEU A 1 94 ? 9.819 2.275 -16.484 1.00 87.94 94 LEU A CA 1
ATOM 761 C C . LEU A 1 94 ? 10.379 3.676 -16.185 1.00 87.94 94 LEU A C 1
ATOM 763 O O . LEU A 1 94 ? 9.870 4.376 -15.306 1.00 87.94 94 LEU A O 1
ATOM 767 N N . LEU A 1 95 ? 11.427 4.100 -16.899 1.00 83.12 95 LEU A N 1
ATOM 768 C CA . LEU A 1 95 ? 12.007 5.437 -16.741 1.00 83.12 95 LEU A CA 1
ATOM 769 C C . LEU A 1 95 ? 11.096 6.529 -17.320 1.00 83.12 95 LEU A C 1
ATOM 771 O O . LEU A 1 95 ? 11.033 7.618 -16.758 1.00 83.12 95 LEU A O 1
ATOM 775 N N . THR A 1 96 ? 10.373 6.241 -18.403 1.00 82.75 96 THR A N 1
ATOM 776 C CA . THR A 1 96 ? 9.472 7.206 -19.061 1.00 82.75 96 THR A CA 1
ATOM 777 C C . THR A 1 96 ? 8.059 7.274 -18.477 1.00 82.75 96 THR A C 1
ATOM 779 O O . THR A 1 96 ? 7.333 8.217 -18.778 1.00 82.75 96 THR A O 1
ATOM 782 N N . SER A 1 97 ? 7.653 6.304 -17.655 1.00 75.94 97 SER A N 1
ATOM 783 C CA . SER A 1 97 ? 6.293 6.193 -17.107 1.00 75.94 97 SER A CA 1
ATOM 784 C C . SER A 1 97 ? 6.038 6.951 -15.788 1.00 75.94 97 SER A C 1
ATOM 786 O O . SER A 1 97 ? 4.970 6.772 -15.202 1.00 75.94 97 SER A O 1
ATOM 788 N N . ASN A 1 98 ? 6.986 7.766 -15.305 1.00 49.69 98 ASN A N 1
ATOM 789 C CA . ASN A 1 98 ? 6.822 8.642 -14.126 1.00 49.69 98 ASN A CA 1
ATOM 790 C C . ASN A 1 98 ? 6.574 10.098 -14.531 1.00 49.69 98 ASN A C 1
ATOM 792 O O . ASN A 1 98 ? 5.861 10.790 -13.770 1.00 49.69 98 ASN A O 1
#

Secondary structure (DSSP, 8-state):
----TT--HHHHHHHHHHHHT-TT--HHHHHHHHHS-SSSSS--------TTHHHHHHHTT---HHHHHHHHHHHHHHHHHHHHHTT-HHHHHHHHT-

Radius of gyration: 20.4 Å; chains: 1; bounding box: 47×28×44 Å

pLDDT: mean 82.44, std 14.36, range [43.47, 97.19]